Protein AF-A0A7Y4T6G3-F1 (afdb_monomer_lite)

Radius of gyration: 15.27 Å; chains: 1; bounding box: 36×38×43 Å

pLDDT: mean 92.8, std 6.4, range [65.56, 98.56]

Foldseek 3Di:
DDLVVLLVQLCVLLLVLLVLLLVCLPPDDDAPPVVNLVSLLSSLVSNLSNLVSQCVVCVVLLDPQLVVLSVLLNLLSVLCRGHQDQDPNHRSPVVSVVSNLRSLQSNLVSCVVSVHPNQLSVLSVVLSVLCVVCVVVVNNSVSNSSSSSSNSD

Secondary structure (DSSP, 8-state):
--HHHHHHHHHHHHHHHHHHHHHHTTSPP-TT-HHHHHHHHHHHHHHHHHHHHHHHHHHHHHHHHHHHHHHHHHHHHHHHSSS--EETTEEHHHHHHHHHHHHHHHHHHHHHHHTSSHHHHHHHHHHHHHHHHHHHTT-HHHHHHHHHHHHT-

Sequence (153 aa):
MNDRSLFRLAGAAAMLGGAMRVATAFVPWAPGVAWLEAVAFAIDVLLLFGLMGVYLAHRAVLGWAGLAAFVLAVIGIASIVGPDAAVFGIDTYLAGVHAISVGLAVLGLVMLSARVETIAAIFWLASLGVGLAGGFIGQGAAGFLIGGILFAL

Structure (mmCIF, N/CA/C/O backbone):
data_AF-A0A7Y4T6G3-F1
#
_entry.id   AF-A0A7Y4T6G3-F1
#
loop_
_atom_site.group_PDB
_atom_site.id
_atom_site.type_symbol
_atom_site.label_atom_id
_atom_site.label_alt_id
_atom_site.label_comp_id
_atom_site.label_asym_id
_atom_site.label_entity_id
_atom_site.label_seq_id
_atom_site.pdbx_PDB_ins_code
_atom_site.Cartn_x
_atom_site.Cartn_y
_atom_site.Cartn_z
_atom_site.occupancy
_atom_site.B_iso_or_equiv
_atom_site.auth_seq_id
_atom_site.auth_comp_id
_atom_site.auth_asym_id
_atom_site.auth_atom_id
_atom_site.pdbx_PDB_model_num
ATOM 1 N N . MET A 1 1 ? -1.262 -21.562 17.928 1.00 70.81 1 MET A N 1
ATOM 2 C CA . MET A 1 1 ? -0.653 -20.211 17.935 1.00 70.81 1 MET A CA 1
ATOM 3 C C . MET A 1 1 ? -1.700 -19.240 18.464 1.00 70.81 1 MET A C 1
ATOM 5 O O . MET A 1 1 ? -2.849 -19.421 18.093 1.00 70.81 1 MET A O 1
ATOM 9 N N . ASN A 1 2 ? -1.364 -18.302 19.358 1.00 90.12 2 ASN A N 1
ATOM 10 C CA . ASN A 1 2 ? -2.341 -17.315 19.848 1.00 90.12 2 ASN A CA 1
ATOM 11 C C . ASN A 1 2 ? -2.351 -16.056 18.959 1.00 90.12 2 ASN A C 1
ATOM 13 O O . ASN A 1 2 ? -1.396 -15.817 18.214 1.00 90.12 2 ASN A O 1
ATOM 17 N N . ASP A 1 3 ? -3.401 -15.244 19.072 1.00 88.94 3 ASP A N 1
ATOM 18 C CA . ASP A 1 3 ? -3.593 -14.037 18.252 1.00 88.94 3 ASP A CA 1
ATOM 19 C C . ASP A 1 3 ? -2.442 -13.034 18.398 1.00 88.94 3 ASP A C 1
ATOM 21 O O . ASP A 1 3 ? -2.001 -12.423 17.428 1.00 88.94 3 ASP A O 1
ATOM 25 N N . ARG A 1 4 ? -1.867 -12.917 19.600 1.00 90.75 4 ARG A N 1
ATOM 26 C CA . ARG A 1 4 ? -0.720 -12.036 19.852 1.00 90.75 4 ARG A CA 1
ATOM 27 C C . ARG A 1 4 ? 0.511 -12.454 19.044 1.00 90.75 4 ARG A C 1
ATOM 29 O O . ARG A 1 4 ? 1.208 -11.594 18.514 1.00 90.75 4 ARG A O 1
ATOM 36 N N . SER A 1 5 ? 0.799 -13.750 18.954 1.00 91.56 5 SER A N 1
ATOM 37 C CA . SER A 1 5 ? 1.900 -14.275 18.141 1.00 91.56 5 SER A CA 1
ATOM 38 C C . SER A 1 5 ? 1.649 -14.060 16.649 1.00 91.56 5 SER A C 1
ATOM 40 O O . SER A 1 5 ? 2.577 -13.668 15.945 1.00 91.56 5 SER A O 1
ATOM 42 N N . LEU A 1 6 ? 0.406 -14.252 16.190 1.00 92.75 6 LEU A N 1
ATOM 43 C CA . LEU A 1 6 ? 0.006 -13.985 14.806 1.00 92.75 6 LEU A CA 1
ATOM 44 C C . LEU A 1 6 ? 0.243 -12.512 14.438 1.00 92.75 6 LEU A C 1
ATOM 46 O O . LEU A 1 6 ? 0.926 -12.231 13.458 1.00 92.75 6 LEU A O 1
ATOM 50 N N . PHE A 1 7 ? -0.254 -11.569 15.246 1.00 92.94 7 PHE A N 1
ATOM 51 C CA . PHE A 1 7 ? -0.097 -10.138 14.964 1.00 92.94 7 PHE A CA 1
ATOM 52 C C . PHE A 1 7 ? 1.353 -9.668 15.051 1.00 92.94 7 PHE A C 1
ATOM 54 O O . PHE A 1 7 ? 1.767 -8.819 14.267 1.00 92.94 7 PHE A O 1
ATOM 61 N N . ARG A 1 8 ? 2.165 -10.250 15.942 1.00 92.94 8 ARG A N 1
ATOM 62 C CA . ARG A 1 8 ? 3.611 -9.980 15.962 1.00 92.94 8 ARG A CA 1
ATOM 63 C C . ARG A 1 8 ? 4.301 -10.458 14.691 1.00 92.94 8 ARG A C 1
ATOM 65 O O . ARG A 1 8 ? 5.179 -9.757 14.201 1.00 92.94 8 ARG A O 1
ATOM 72 N N . LEU A 1 9 ? 3.916 -11.622 14.169 1.00 95.12 9 LEU A N 1
ATOM 73 C CA . LEU A 1 9 ? 4.468 -12.139 12.920 1.00 95.12 9 LEU A CA 1
ATOM 74 C C . LEU A 1 9 ? 4.042 -11.272 11.730 1.00 95.12 9 LEU A C 1
ATOM 76 O O . LEU A 1 9 ? 4.885 -10.926 10.912 1.00 95.12 9 LEU A O 1
ATOM 80 N N . ALA A 1 10 ? 2.774 -10.862 11.673 1.00 94.94 10 ALA A N 1
ATOM 81 C CA . ALA A 1 10 ? 2.277 -9.969 10.629 1.00 94.94 10 ALA A CA 1
ATOM 82 C C . ALA A 1 10 ? 2.940 -8.582 10.688 1.00 94.94 10 ALA A C 1
ATOM 84 O O . ALA A 1 10 ? 3.355 -8.056 9.662 1.00 94.94 10 ALA A O 1
ATOM 85 N N . GLY A 1 11 ? 3.127 -8.018 11.887 1.00 93.75 11 GLY A N 1
ATOM 86 C CA . GLY A 1 11 ? 3.869 -6.769 12.069 1.00 93.75 11 GLY A CA 1
ATOM 87 C C . GLY A 1 11 ? 5.346 -6.897 11.683 1.00 93.75 11 GLY A C 1
ATOM 88 O O . GLY A 1 11 ? 5.893 -6.013 11.033 1.00 93.75 11 GLY A O 1
ATOM 89 N N . ALA A 1 12 ? 5.993 -8.019 12.018 1.00 96.00 12 ALA A N 1
ATOM 90 C CA . ALA A 1 12 ? 7.355 -8.300 11.563 1.00 96.00 12 ALA A CA 1
ATOM 91 C C . ALA A 1 12 ? 7.429 -8.428 10.034 1.00 96.00 12 ALA A C 1
ATOM 93 O O . ALA A 1 12 ? 8.358 -7.897 9.431 1.00 96.00 12 ALA A O 1
ATOM 94 N N . ALA A 1 13 ? 6.439 -9.072 9.412 1.00 96.56 13 ALA A N 1
ATOM 95 C CA . ALA A 1 13 ? 6.336 -9.160 7.962 1.00 96.56 13 ALA A CA 1
ATOM 96 C C . ALA A 1 13 ? 6.169 -7.772 7.325 1.00 96.56 13 ALA A C 1
ATOM 98 O O . ALA A 1 13 ? 6.914 -7.450 6.407 1.00 96.56 13 ALA A O 1
ATOM 99 N N . ALA A 1 14 ? 5.295 -6.918 7.871 1.00 95.31 14 ALA A N 1
ATOM 100 C CA . ALA A 1 14 ? 5.129 -5.536 7.415 1.00 95.31 14 ALA A CA 1
ATOM 101 C C . ALA A 1 14 ? 6.447 -4.749 7.476 1.00 95.31 14 ALA A C 1
ATOM 103 O O . ALA A 1 14 ? 6.856 -4.156 6.483 1.00 95.31 14 ALA A O 1
ATOM 104 N N . MET A 1 15 ? 7.152 -4.800 8.614 1.00 96.44 15 MET A N 1
ATOM 105 C CA . MET A 1 15 ? 8.423 -4.088 8.787 1.00 96.44 15 MET A CA 1
ATOM 106 C C . MET A 1 15 ? 9.515 -4.599 7.841 1.00 96.44 15 MET A C 1
ATOM 108 O O . MET A 1 15 ? 10.228 -3.798 7.242 1.00 96.44 15 MET A O 1
ATOM 112 N N . LEU A 1 16 ? 9.656 -5.921 7.694 1.00 97.38 16 LEU A N 1
ATOM 113 C CA . LEU A 1 16 ? 10.656 -6.512 6.803 1.00 97.38 16 LEU A CA 1
ATOM 114 C C . LEU A 1 16 ? 10.335 -6.227 5.333 1.00 97.38 16 LEU A C 1
ATOM 116 O O . LEU A 1 16 ? 11.219 -5.798 4.595 1.00 97.38 16 LEU A O 1
ATOM 120 N N . GLY A 1 17 ? 9.077 -6.409 4.923 1.00 96.31 17 GLY A N 1
ATOM 121 C CA . GLY A 1 17 ? 8.618 -6.118 3.565 1.00 96.31 17 GLY A CA 1
ATOM 122 C C . GLY A 1 17 ? 8.792 -4.643 3.216 1.00 96.31 17 GLY A C 1
ATOM 123 O O . GLY A 1 17 ? 9.340 -4.325 2.163 1.00 96.31 17 GLY A O 1
ATOM 124 N N . GLY A 1 18 ? 8.426 -3.745 4.134 1.00 95.94 18 GLY A N 1
ATOM 125 C CA . GLY A 1 18 ? 8.610 -2.306 3.976 1.00 95.94 18 GLY A CA 1
ATOM 126 C C . GLY A 1 18 ? 10.085 -1.912 3.864 1.00 95.94 18 GLY A C 1
ATOM 127 O O . GLY A 1 18 ? 10.482 -1.232 2.918 1.00 95.94 18 GLY A O 1
ATOM 128 N N . ALA A 1 19 ? 10.939 -2.421 4.758 1.00 97.06 19 ALA A N 1
ATOM 129 C CA . ALA A 1 19 ? 12.379 -2.167 4.709 1.00 97.06 19 ALA A CA 1
ATOM 130 C C . ALA A 1 19 ? 13.013 -2.664 3.398 1.00 97.06 19 ALA A C 1
ATOM 132 O O . ALA A 1 19 ? 13.796 -1.944 2.774 1.00 97.06 19 ALA A O 1
ATOM 133 N N . MET A 1 20 ? 12.643 -3.865 2.944 1.00 96.06 20 MET A N 1
ATOM 134 C CA . MET A 1 20 ? 13.095 -4.404 1.659 1.00 96.06 20 MET A CA 1
ATOM 135 C C . MET A 1 20 ? 12.580 -3.569 0.481 1.00 96.06 20 MET A C 1
ATOM 137 O O . MET A 1 20 ? 13.338 -3.304 -0.453 1.00 96.06 20 MET A O 1
ATOM 141 N N . ARG A 1 21 ? 11.328 -3.098 0.524 1.00 94.44 21 ARG A N 1
ATOM 142 C CA . ARG A 1 21 ? 10.754 -2.234 -0.517 1.00 94.44 21 ARG A CA 1
ATOM 143 C C . ARG A 1 21 ? 11.487 -0.899 -0.629 1.00 94.44 21 ARG A C 1
ATOM 145 O O . ARG A 1 21 ? 11.764 -0.454 -1.742 1.00 94.44 21 ARG A O 1
ATOM 152 N N . VAL A 1 22 ? 11.840 -0.290 0.503 1.00 95.75 22 VAL A N 1
ATOM 153 C CA . VAL A 1 22 ? 12.645 0.940 0.535 1.00 95.75 22 VAL A CA 1
ATOM 154 C C . VAL A 1 22 ? 14.059 0.674 0.019 1.00 95.75 22 VAL A C 1
ATOM 156 O O . VAL A 1 22 ? 14.553 1.431 -0.810 1.00 95.75 22 VAL A O 1
ATOM 159 N N . ALA A 1 23 ? 14.705 -0.413 0.450 1.00 94.69 23 ALA A N 1
ATOM 160 C CA . ALA A 1 23 ? 16.059 -0.749 0.006 1.00 94.69 23 ALA A CA 1
ATOM 161 C C . ALA A 1 23 ? 16.129 -1.013 -1.509 1.00 94.69 23 ALA A C 1
ATOM 163 O O . ALA A 1 23 ? 17.033 -0.529 -2.190 1.00 94.69 23 ALA A O 1
ATOM 164 N N . THR A 1 24 ? 15.149 -1.737 -2.052 1.00 92.19 24 THR A N 1
ATOM 165 C CA . THR A 1 24 ? 15.078 -2.065 -3.485 1.00 92.19 24 THR A CA 1
ATOM 166 C C . THR A 1 24 ? 14.715 -0.878 -4.368 1.00 92.19 24 THR A C 1
ATOM 168 O O . THR A 1 24 ? 15.014 -0.917 -5.556 1.00 92.19 24 THR A O 1
ATOM 171 N N . ALA A 1 25 ? 14.168 0.212 -3.818 1.00 89.56 25 ALA A N 1
ATOM 172 C CA . ALA A 1 25 ? 13.930 1.442 -4.578 1.00 89.56 25 ALA A CA 1
ATOM 173 C C . ALA A 1 25 ? 15.222 2.054 -5.159 1.00 89.56 25 ALA A C 1
ATOM 175 O O . ALA A 1 25 ? 15.162 2.803 -6.131 1.00 89.56 25 ALA A O 1
ATOM 176 N N . PHE A 1 26 ? 16.388 1.717 -4.596 1.00 89.88 26 PHE A N 1
ATOM 177 C CA . PHE A 1 26 ? 17.699 2.186 -5.057 1.00 89.88 26 PHE A CA 1
ATOM 178 C C . PHE A 1 26 ? 18.433 1.179 -5.953 1.00 89.88 26 PHE A C 1
ATOM 180 O O . PHE A 1 26 ? 19.558 1.436 -6.379 1.00 89.88 26 PHE A O 1
ATOM 187 N N . VAL A 1 27 ? 17.816 0.030 -6.235 1.00 91.06 27 VAL A N 1
ATOM 188 C CA . VAL A 1 27 ? 18.376 -1.013 -7.094 1.00 91.06 27 VAL A CA 1
ATOM 189 C C . VAL A 1 27 ? 17.744 -0.890 -8.484 1.00 91.06 27 VAL A C 1
ATOM 191 O O . VAL A 1 27 ? 16.520 -0.965 -8.594 1.00 91.06 27 VAL A O 1
ATOM 194 N N . PRO A 1 28 ? 18.533 -0.714 -9.561 1.00 89.12 28 PRO A N 1
ATOM 195 C CA . PRO A 1 28 ? 17.992 -0.682 -10.916 1.00 89.12 28 PRO A CA 1
ATOM 196 C C . PRO A 1 28 ? 17.263 -1.986 -11.262 1.00 89.12 28 PRO A C 1
ATOM 198 O O . PRO A 1 28 ? 17.835 -3.071 -11.149 1.00 89.12 28 PRO A O 1
ATOM 201 N N . TRP A 1 29 ? 16.007 -1.875 -11.696 1.00 85.75 29 TRP A N 1
ATOM 202 C CA . TRP A 1 29 ? 15.219 -3.027 -12.132 1.00 85.75 29 TRP A CA 1
ATOM 203 C C . TRP A 1 29 ? 15.702 -3.546 -13.490 1.00 85.75 29 TRP A C 1
ATOM 205 O O . TRP A 1 29 ? 15.945 -2.765 -14.412 1.00 85.75 29 TRP A O 1
ATOM 215 N N . ALA A 1 30 ? 15.800 -4.868 -13.617 1.00 87.44 30 ALA A N 1
ATOM 216 C CA . ALA 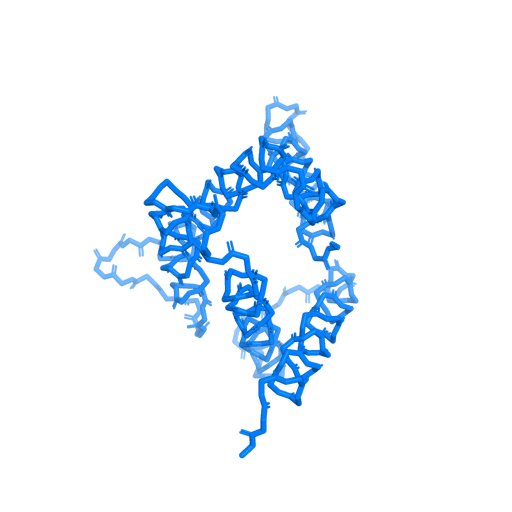A 1 30 ? 16.128 -5.560 -14.855 1.00 87.44 30 ALA A CA 1
ATOM 217 C C . ALA A 1 30 ? 15.214 -6.795 -14.997 1.00 87.44 30 ALA A C 1
ATOM 219 O O . ALA A 1 30 ? 15.355 -7.733 -14.207 1.00 87.44 30 ALA A O 1
ATOM 220 N N . PRO A 1 31 ? 14.285 -6.812 -15.974 1.00 81.88 31 PRO A N 1
ATOM 221 C CA . PRO A 1 31 ? 13.380 -7.942 -16.192 1.00 81.88 31 PRO A CA 1
ATOM 222 C C . PRO A 1 31 ? 14.133 -9.248 -16.488 1.00 81.88 31 PRO A C 1
ATOM 224 O O . PRO A 1 31 ? 15.165 -9.228 -17.163 1.00 81.88 31 PRO A O 1
ATOM 227 N N . GLY A 1 32 ? 13.618 -10.388 -16.014 1.00 82.62 32 GLY A N 1
ATOM 228 C CA . GLY A 1 32 ? 14.208 -11.713 -16.251 1.00 82.62 32 GLY A CA 1
ATOM 229 C C . GLY A 1 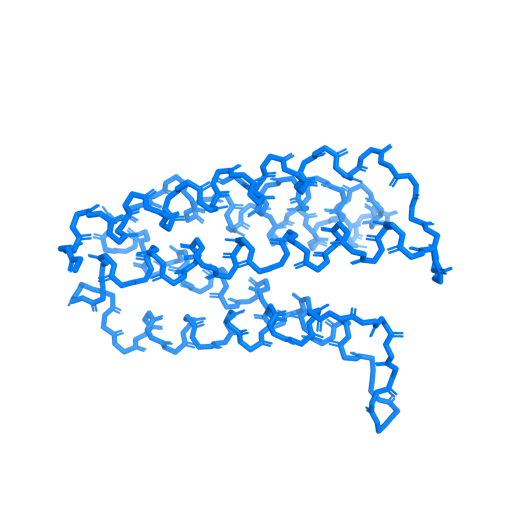32 ? 15.404 -12.052 -15.355 1.00 82.62 32 GLY A C 1
ATOM 230 O O . GLY A 1 32 ? 16.011 -13.116 -15.498 1.00 82.62 32 GLY A O 1
ATOM 231 N N . VAL A 1 33 ? 15.778 -11.164 -14.429 1.00 89.75 33 VAL A N 1
ATOM 232 C CA . VAL A 1 33 ? 16.847 -11.416 -13.460 1.00 89.75 33 VAL A CA 1
ATOM 233 C C . VAL A 1 33 ? 16.269 -12.132 -12.240 1.00 89.75 33 VAL A C 1
ATOM 235 O O . VAL A 1 33 ? 15.632 -11.523 -11.383 1.00 89.75 33 VAL A O 1
ATOM 238 N N . ALA A 1 34 ? 16.560 -13.429 -12.121 1.00 89.81 34 ALA A N 1
ATOM 239 C CA . ALA A 1 34 ? 15.938 -14.320 -11.135 1.00 89.81 34 ALA A CA 1
ATOM 240 C C . ALA A 1 34 ? 15.999 -13.829 -9.675 1.00 89.81 34 ALA A C 1
ATOM 242 O O . ALA A 1 34 ? 15.041 -13.999 -8.926 1.00 89.81 34 ALA A O 1
ATOM 243 N N . TRP A 1 35 ? 17.108 -13.217 -9.243 1.00 91.94 35 TRP A N 1
ATOM 244 C CA . TRP A 1 35 ? 17.218 -12.734 -7.862 1.00 91.94 35 TRP A CA 1
ATOM 245 C C . TRP A 1 35 ? 16.380 -11.472 -7.610 1.00 91.94 35 TRP A C 1
ATOM 247 O O . TRP A 1 35 ? 15.871 -11.310 -6.505 1.00 91.94 35 TRP A O 1
ATOM 257 N N . LEU A 1 36 ? 16.207 -10.605 -8.618 1.00 91.31 36 LEU A N 1
ATOM 258 C CA . LEU A 1 36 ? 15.351 -9.420 -8.518 1.00 91.31 36 LEU A CA 1
ATOM 259 C C . LEU A 1 36 ? 13.882 -9.831 -8.424 1.00 91.31 36 LEU A C 1
ATOM 261 O O . LEU A 1 36 ? 13.169 -9.341 -7.553 1.00 91.31 36 LEU A O 1
ATOM 265 N N . GLU A 1 37 ? 13.462 -10.789 -9.251 1.00 89.88 37 GLU A N 1
ATOM 266 C CA . GLU A 1 37 ? 12.109 -11.353 -9.205 1.00 89.88 37 GLU A CA 1
ATOM 267 C C . GLU A 1 37 ? 11.834 -12.062 -7.872 1.00 89.88 37 GLU A C 1
ATOM 269 O O . GLU A 1 37 ? 10.785 -11.858 -7.265 1.00 89.88 37 GLU A O 1
ATOM 274 N N . ALA A 1 38 ? 12.798 -12.835 -7.356 1.00 91.12 38 ALA A N 1
ATOM 275 C CA . ALA A 1 38 ? 12.668 -13.488 -6.054 1.00 91.12 38 ALA A CA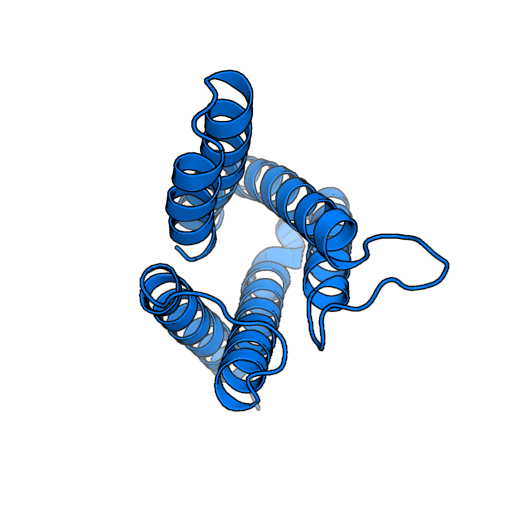 1
ATOM 276 C C . ALA A 1 38 ? 12.546 -12.479 -4.898 1.00 91.12 38 ALA A C 1
ATOM 278 O O . ALA A 1 38 ? 11.773 -12.697 -3.963 1.00 91.12 38 ALA A O 1
ATOM 279 N N . VAL A 1 39 ? 13.295 -11.371 -4.954 1.00 93.31 39 VAL A N 1
ATOM 280 C CA . VAL A 1 39 ? 13.209 -10.296 -3.957 1.00 93.31 39 VAL A CA 1
ATOM 281 C C . VAL A 1 39 ? 11.875 -9.555 -4.057 1.00 93.31 39 VAL A C 1
ATOM 283 O O . VAL A 1 39 ? 11.263 -9.312 -3.020 1.00 93.31 39 VAL A O 1
ATOM 286 N N . ALA A 1 40 ? 11.404 -9.236 -5.267 1.00 91.56 40 ALA A N 1
ATOM 287 C CA . ALA A 1 40 ? 10.100 -8.606 -5.483 1.00 91.56 40 ALA A CA 1
ATOM 288 C C . ALA A 1 40 ? 8.962 -9.487 -4.942 1.00 91.56 40 ALA A C 1
ATOM 290 O O . ALA A 1 40 ? 8.173 -9.041 -4.113 1.00 91.56 40 ALA A O 1
ATOM 291 N N . PHE A 1 41 ? 8.977 -10.780 -5.279 1.00 92.50 41 PHE A N 1
ATOM 292 C CA . PHE A 1 41 ? 8.036 -11.759 -4.740 1.00 92.50 41 PHE A CA 1
ATOM 293 C C . PHE A 1 41 ? 8.056 -11.807 -3.204 1.00 92.50 41 PHE A C 1
ATOM 295 O O . PHE A 1 41 ? 7.006 -11.804 -2.560 1.00 92.50 41 PHE A O 1
ATOM 302 N N . ALA A 1 42 ? 9.247 -11.836 -2.595 1.00 94.75 42 ALA A N 1
ATOM 303 C CA . ALA A 1 42 ? 9.375 -11.845 -1.140 1.00 94.75 42 ALA A CA 1
ATOM 304 C C . ALA A 1 42 ? 8.799 -10.569 -0.504 1.00 94.75 42 ALA A C 1
ATOM 306 O O . ALA A 1 42 ? 8.109 -10.662 0.512 1.00 94.75 42 ALA A O 1
ATOM 307 N N . ILE A 1 43 ? 9.045 -9.399 -1.105 1.00 95.06 43 ILE A N 1
ATOM 308 C CA . ILE A 1 43 ? 8.468 -8.121 -0.667 1.00 95.06 43 ILE A CA 1
ATOM 309 C C . ILE A 1 43 ? 6.944 -8.198 -0.688 1.00 95.06 43 ILE A C 1
ATOM 311 O O . ILE A 1 43 ? 6.315 -7.921 0.333 1.00 95.06 43 ILE A O 1
ATOM 315 N N . ASP A 1 44 ? 6.354 -8.621 -1.803 1.00 93.69 44 ASP A N 1
ATOM 316 C CA . ASP A 1 44 ? 4.902 -8.628 -1.957 1.00 93.69 44 ASP A CA 1
ATOM 317 C C . ASP A 1 44 ? 4.225 -9.587 -0.975 1.00 93.69 44 ASP A C 1
ATOM 319 O O . ASP A 1 44 ? 3.218 -9.238 -0.359 1.00 93.69 44 ASP A O 1
ATOM 323 N N . VAL A 1 45 ? 4.810 -10.768 -0.746 1.00 95.12 45 VAL A N 1
ATOM 324 C CA . VAL A 1 45 ? 4.315 -11.726 0.254 1.00 95.12 45 VAL A CA 1
ATOM 325 C C . VAL A 1 45 ? 4.375 -11.132 1.664 1.00 95.12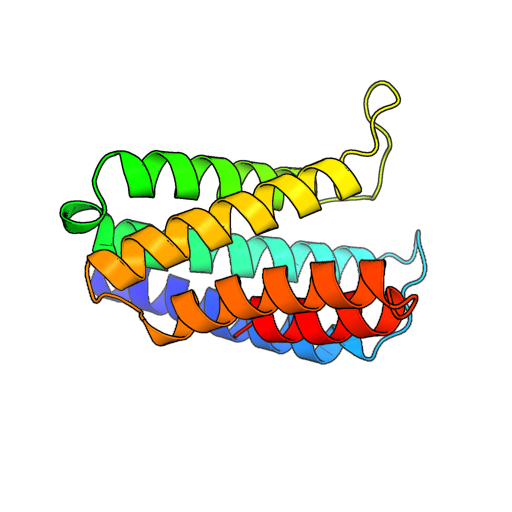 45 VAL A C 1
ATOM 327 O O . VAL A 1 45 ? 3.406 -11.231 2.422 1.00 95.12 45 VAL A O 1
ATOM 330 N N . LEU A 1 46 ? 5.490 -10.495 2.031 1.00 96.69 46 LEU A N 1
ATOM 331 C CA . LEU A 1 46 ? 5.659 -9.872 3.346 1.00 96.69 46 LEU A CA 1
ATOM 332 C C . LEU A 1 46 ? 4.675 -8.714 3.562 1.00 96.69 46 LEU A C 1
ATOM 334 O O . LEU A 1 46 ? 4.034 -8.639 4.615 1.00 96.69 46 LEU A O 1
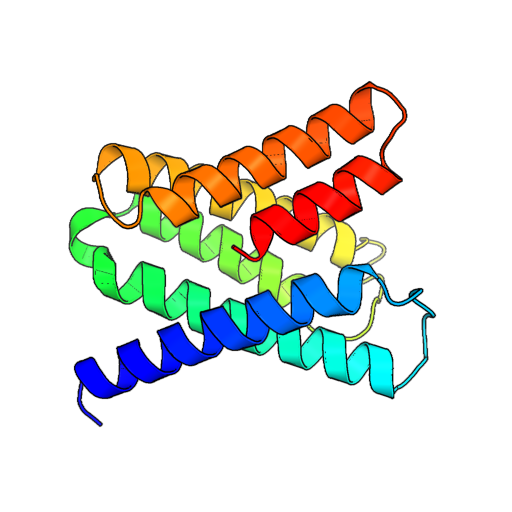ATOM 338 N N . LEU A 1 47 ? 4.511 -7.852 2.558 1.00 95.56 47 LEU A N 1
ATOM 339 C CA . LEU A 1 47 ? 3.563 -6.739 2.587 1.00 95.56 47 LEU A CA 1
ATOM 340 C C . LEU A 1 47 ? 2.114 -7.227 2.622 1.00 95.56 47 LEU A C 1
ATOM 342 O O . LEU A 1 47 ? 1.307 -6.672 3.367 1.00 95.56 47 LEU A O 1
ATOM 346 N N . LEU A 1 48 ? 1.791 -8.302 1.900 1.00 95.69 48 LEU A N 1
ATOM 347 C CA . LEU A 1 48 ? 0.475 -8.927 1.946 1.00 95.69 48 LEU A CA 1
ATOM 348 C C . LEU A 1 48 ? 0.147 -9.413 3.363 1.00 95.69 48 LEU A C 1
ATOM 350 O O . LEU A 1 48 ? -0.921 -9.099 3.888 1.00 95.69 48 LEU A O 1
ATOM 354 N N . PHE A 1 49 ? 1.068 -10.128 4.017 1.00 95.75 49 PHE A N 1
ATOM 355 C CA . PHE A 1 49 ? 0.880 -10.548 5.409 1.00 95.75 49 PHE A CA 1
ATOM 356 C C . PHE A 1 49 ? 0.772 -9.359 6.368 1.00 95.75 49 PHE A C 1
ATOM 358 O O . PHE A 1 49 ? -0.053 -9.391 7.284 1.00 95.75 49 PHE A O 1
ATOM 365 N N . GLY A 1 50 ? 1.554 -8.301 6.142 1.00 96.06 50 GLY A N 1
ATOM 366 C CA . GLY A 1 50 ? 1.447 -7.046 6.881 1.00 96.06 50 GLY A CA 1
ATOM 367 C C . GLY A 1 50 ? 0.054 -6.424 6.777 1.00 96.06 50 GLY A C 1
ATOM 368 O O . GLY A 1 50 ? -0.584 -6.155 7.797 1.00 96.06 50 GLY A O 1
ATOM 369 N N . LEU A 1 51 ? -0.460 -6.292 5.553 1.00 96.75 51 LEU A N 1
ATOM 370 C CA . LEU A 1 51 ? -1.795 -5.770 5.263 1.00 96.75 51 LEU A CA 1
ATOM 371 C C . LEU A 1 51 ? -2.898 -6.620 5.911 1.00 96.75 51 LEU A C 1
ATOM 373 O O . LEU A 1 51 ? -3.820 -6.075 6.523 1.00 96.75 51 LEU A O 1
ATOM 377 N N . MET A 1 52 ? -2.791 -7.952 5.830 1.00 96.44 52 MET A N 1
ATOM 378 C CA . MET A 1 52 ? -3.707 -8.858 6.530 1.00 96.44 52 MET A CA 1
ATOM 379 C C . MET A 1 52 ? -3.667 -8.630 8.044 1.00 96.44 52 MET A C 1
ATOM 381 O O . MET A 1 52 ? -4.719 -8.597 8.679 1.00 96.44 52 MET A O 1
ATOM 385 N N . GLY A 1 53 ? -2.479 -8.439 8.623 1.00 96.31 53 GLY A N 1
ATOM 386 C CA . GLY A 1 53 ? -2.308 -8.131 10.042 1.00 96.31 53 GLY A CA 1
ATOM 387 C C . GLY A 1 53 ? -3.028 -6.854 10.462 1.00 96.31 53 GLY A C 1
ATOM 388 O O . GLY A 1 53 ? -3.809 -6.889 11.414 1.00 96.31 53 GLY A O 1
ATOM 389 N N . VAL A 1 54 ? -2.812 -5.760 9.722 1.00 95.81 54 VAL A N 1
ATOM 390 C CA . VAL A 1 54 ? -3.458 -4.459 9.966 1.00 95.81 54 VAL A CA 1
ATOM 391 C C . VAL A 1 54 ? -4.979 -4.591 9.911 1.00 95.81 54 VAL A C 1
ATOM 393 O O . VAL A 1 54 ? -5.673 -4.185 10.845 1.00 95.81 54 VAL A O 1
ATOM 396 N N . TYR A 1 55 ? -5.513 -5.209 8.853 1.00 96.94 55 TYR A N 1
ATOM 397 C CA . TYR A 1 55 ? -6.958 -5.370 8.712 1.00 96.94 55 TYR A CA 1
ATOM 398 C C . TYR A 1 55 ? -7.547 -6.261 9.813 1.00 96.94 55 TYR A C 1
ATOM 400 O O . TYR A 1 55 ? -8.526 -5.887 10.457 1.00 96.94 55 TYR A O 1
ATOM 408 N N . LEU A 1 56 ? -6.952 -7.430 10.073 1.00 96.31 56 LEU A N 1
ATOM 409 C CA . LEU A 1 56 ? -7.478 -8.381 11.056 1.00 96.31 56 LEU A CA 1
ATOM 410 C C . LEU A 1 56 ? -7.450 -7.832 12.486 1.00 96.31 56 LEU A C 1
ATOM 412 O O . LEU A 1 56 ? -8.361 -8.152 13.252 1.00 96.31 56 LEU A O 1
ATOM 416 N N . ALA A 1 57 ? -6.457 -7.005 12.831 1.00 95.75 57 ALA A N 1
ATOM 417 C CA . ALA A 1 57 ? -6.363 -6.353 14.136 1.00 95.75 57 ALA A CA 1
ATOM 418 C C . ALA A 1 57 ? -7.521 -5.370 14.387 1.00 95.75 57 ALA A C 1
ATOM 420 O O . ALA A 1 57 ? -8.001 -5.263 15.515 1.00 95.75 57 ALA A O 1
ATOM 421 N N . HIS A 1 58 ? -8.015 -4.712 13.333 1.00 96.69 58 HIS A N 1
ATOM 422 C CA . HIS A 1 58 ? -9.001 -3.626 13.437 1.00 96.69 58 HIS A CA 1
ATOM 423 C C . HIS A 1 58 ? -10.353 -3.936 12.775 1.00 96.69 58 HIS A C 1
ATOM 425 O O . HIS A 1 58 ? -11.245 -3.087 12.753 1.00 96.69 58 HIS A O 1
ATOM 431 N N . ARG A 1 59 ? -10.557 -5.168 12.284 1.00 95.88 59 ARG A N 1
ATOM 432 C CA . ARG A 1 59 ? -11.731 -5.589 11.488 1.00 95.88 59 ARG A CA 1
ATOM 433 C C . ARG A 1 59 ? -13.087 -5.220 12.096 1.00 95.88 59 ARG A C 1
ATOM 435 O O . ARG A 1 59 ? -14.025 -4.922 11.366 1.00 95.88 59 ARG A O 1
ATOM 442 N N . ALA A 1 60 ? -13.194 -5.236 13.427 1.00 95.88 60 ALA A N 1
ATOM 443 C CA . ALA A 1 60 ? -14.437 -4.940 14.136 1.00 95.88 60 ALA A CA 1
ATOM 444 C C . ALA A 1 60 ? -14.853 -3.464 14.014 1.00 95.88 60 ALA A C 1
ATOM 446 O O . ALA A 1 60 ? -16.043 -3.169 13.999 1.00 95.88 60 ALA A O 1
ATOM 447 N N . VAL A 1 61 ? -13.880 -2.553 13.909 1.00 97.19 61 VAL A N 1
ATOM 448 C CA . VAL A 1 61 ? -14.113 -1.102 13.834 1.00 97.19 61 VAL A CA 1
ATOM 449 C C . VAL A 1 61 ? -14.189 -0.628 12.381 1.00 97.19 61 VAL A C 1
ATOM 451 O O . VAL A 1 61 ? -14.917 0.309 12.073 1.00 97.19 61 VAL A O 1
ATOM 454 N N . LEU A 1 62 ? -13.473 -1.295 11.471 1.00 97.06 62 LEU A N 1
ATOM 455 C CA . LEU A 1 62 ? -13.404 -0.914 10.057 1.00 97.06 62 LEU A CA 1
ATOM 456 C C . LEU A 1 62 ? -14.673 -1.263 9.252 1.00 97.06 62 LEU A C 1
ATOM 458 O O . LEU A 1 62 ? -14.955 -0.630 8.230 1.00 97.06 62 LEU A O 1
ATOM 462 N N . GLY A 1 63 ? -15.444 -2.261 9.700 1.00 95.81 63 GLY A N 1
ATOM 463 C CA . GLY A 1 63 ? -16.718 -2.650 9.093 1.00 95.81 63 GLY A CA 1
ATOM 464 C C . GLY A 1 63 ? -16.623 -3.040 7.609 1.00 95.81 63 GLY A C 1
ATOM 465 O O . GLY A 1 63 ? -15.570 -3.422 7.099 1.00 95.81 63 GLY A O 1
ATOM 466 N N . TRP A 1 64 ? -17.748 -2.938 6.895 1.00 97.31 64 TRP A N 1
ATOM 467 C CA . TRP A 1 64 ? -17.844 -3.331 5.482 1.00 97.31 64 TRP A CA 1
ATOM 468 C C . TRP A 1 64 ? -17.019 -2.456 4.538 1.00 97.31 64 TRP A C 1
ATOM 470 O O . TRP A 1 64 ? -16.461 -2.969 3.570 1.00 97.31 64 TRP A O 1
ATOM 480 N N . ALA A 1 65 ? -16.917 -1.155 4.822 1.00 96.94 65 ALA A N 1
ATOM 481 C CA . ALA A 1 65 ? -16.126 -0.238 4.007 1.00 96.94 65 ALA A CA 1
ATOM 482 C C . ALA A 1 65 ? -14.636 -0.609 4.052 1.00 96.94 65 ALA A C 1
ATOM 484 O O . ALA A 1 65 ? -13.996 -0.723 3.007 1.00 96.94 65 ALA A O 1
ATOM 485 N N . GLY A 1 66 ? -14.106 -0.882 5.249 1.00 97.69 66 GLY A N 1
ATOM 486 C CA . GLY A 1 66 ? -12.735 -1.356 5.392 1.00 97.69 66 GLY A CA 1
ATOM 487 C C . GLY A 1 66 ? -12.510 -2.735 4.781 1.00 97.69 66 GLY A C 1
ATOM 488 O O . GLY A 1 66 ? -11.470 -2.945 4.169 1.00 97.69 66 GLY A O 1
ATOM 489 N N . LEU A 1 67 ? -13.484 -3.652 4.866 1.00 98.25 67 LEU A N 1
ATOM 490 C CA . LEU A 1 67 ? -13.389 -4.957 4.201 1.00 98.25 67 LEU A CA 1
ATOM 491 C C . LEU A 1 67 ? -13.295 -4.817 2.677 1.00 98.25 67 LEU A C 1
ATOM 493 O O . LEU A 1 67 ? -12.429 -5.434 2.067 1.00 98.25 67 LEU A O 1
ATOM 497 N N . ALA A 1 68 ? -14.161 -4.008 2.060 1.00 98.25 68 ALA A N 1
ATOM 498 C CA . ALA A 1 68 ? -14.143 -3.800 0.613 1.00 98.25 68 ALA A CA 1
ATOM 499 C C . ALA A 1 68 ? -12.809 -3.191 0.148 1.00 98.25 68 ALA A C 1
ATOM 501 O O . ALA A 1 68 ? -12.220 -3.657 -0.828 1.00 98.25 68 ALA A O 1
ATOM 502 N N . ALA A 1 69 ? -12.301 -2.201 0.888 1.00 98.19 69 ALA A N 1
ATOM 503 C CA . ALA A 1 69 ? -11.012 -1.575 0.615 1.00 98.19 69 ALA A CA 1
ATOM 504 C C . ALA A 1 69 ? -9.835 -2.551 0.789 1.00 98.19 69 ALA A C 1
ATOM 506 O O . ALA A 1 69 ? -8.948 -2.616 -0.060 1.00 98.19 69 ALA A O 1
ATOM 507 N N . PHE A 1 70 ? -9.864 -3.363 1.850 1.00 98.38 70 PHE A N 1
ATOM 508 C CA . PHE A 1 70 ? -8.888 -4.421 2.096 1.00 98.38 70 PHE A CA 1
ATOM 509 C C . PHE A 1 70 ? -8.885 -5.469 0.979 1.00 98.38 70 PHE A C 1
ATOM 511 O O . PHE A 1 70 ? -7.820 -5.807 0.473 1.00 98.38 70 PHE A O 1
ATOM 518 N N . VAL A 1 71 ? -10.056 -5.954 0.552 1.00 98.25 71 VAL A N 1
ATOM 519 C CA . VAL A 1 71 ? -10.166 -6.925 -0.548 1.00 98.25 71 VAL A CA 1
ATOM 520 C C . VAL A 1 71 ? -9.593 -6.345 -1.837 1.00 98.25 71 VAL A C 1
ATOM 522 O O . VAL A 1 71 ? -8.827 -7.025 -2.513 1.00 98.25 71 VAL A O 1
ATOM 525 N N . LEU A 1 72 ? -9.897 -5.084 -2.151 1.00 98.06 72 LEU A N 1
ATOM 526 C CA . LEU A 1 72 ? -9.330 -4.409 -3.317 1.00 98.06 72 LEU A CA 1
ATOM 527 C C . LEU A 1 72 ? -7.797 -4.305 -3.229 1.00 98.06 72 LEU A C 1
ATOM 529 O O . LEU A 1 72 ? -7.106 -4.602 -4.202 1.00 98.06 72 LEU A O 1
ATOM 533 N N . ALA A 1 73 ? -7.264 -3.952 -2.057 1.00 97.69 73 ALA A N 1
ATOM 534 C CA . ALA A 1 73 ? -5.823 -3.881 -1.834 1.00 97.69 73 ALA A CA 1
ATOM 535 C C . ALA A 1 73 ? -5.139 -5.256 -1.958 1.00 97.69 73 ALA A C 1
ATOM 537 O O . ALA A 1 73 ? -4.085 -5.365 -2.583 1.00 97.69 73 ALA A O 1
ATOM 538 N N . VAL A 1 74 ? -5.763 -6.314 -1.430 1.00 97.12 74 VAL A N 1
ATOM 539 C CA . VAL A 1 74 ? -5.288 -7.701 -1.557 1.00 97.12 74 VAL A CA 1
ATOM 540 C C . VAL A 1 74 ? -5.301 -8.164 -3.010 1.00 97.12 74 VAL A C 1
ATOM 542 O O . VAL A 1 74 ? -4.327 -8.771 -3.444 1.00 97.12 74 VAL A O 1
ATOM 545 N N . ILE A 1 75 ? -6.358 -7.862 -3.772 1.00 95.25 75 ILE A N 1
ATOM 546 C CA . ILE A 1 75 ? -6.416 -8.157 -5.212 1.00 95.25 75 ILE A CA 1
ATOM 547 C C . ILE A 1 75 ? -5.266 -7.452 -5.935 1.00 95.25 75 ILE A C 1
ATOM 549 O O . ILE A 1 75 ? -4.598 -8.073 -6.759 1.00 95.25 75 ILE A O 1
ATOM 553 N N . GLY A 1 76 ? -5.007 -6.186 -5.599 1.00 94.44 76 GLY A N 1
ATOM 554 C CA . GLY A 1 76 ? -3.902 -5.421 -6.168 1.00 94.44 76 GLY A CA 1
ATOM 555 C C . GLY A 1 76 ? -2.536 -6.054 -5.904 1.00 94.44 76 GLY A C 1
ATOM 556 O O . GLY A 1 76 ? -1.821 -6.333 -6.862 1.00 94.44 76 GLY A O 1
ATOM 557 N N . ILE A 1 77 ? -2.209 -6.362 -4.638 1.00 92.94 77 ILE A N 1
ATOM 558 C CA . ILE A 1 77 ? -0.950 -7.054 -4.291 1.00 92.94 77 ILE A CA 1
ATOM 559 C C . ILE A 1 77 ? -0.872 -8.412 -4.993 1.00 92.94 77 ILE A C 1
ATOM 561 O O . ILE A 1 77 ? 0.123 -8.727 -5.631 1.00 92.94 77 ILE A O 1
ATOM 565 N N . ALA A 1 78 ? -1.926 -9.223 -4.933 1.00 89.56 78 ALA A N 1
ATOM 566 C CA . ALA A 1 78 ? -1.913 -10.550 -5.543 1.00 89.56 78 ALA A CA 1
ATOM 567 C C . ALA A 1 78 ? -1.748 -10.518 -7.074 1.00 89.56 78 ALA A C 1
ATOM 569 O O . ALA A 1 78 ? -1.285 -11.498 -7.645 1.00 89.56 78 ALA A O 1
ATOM 570 N N . SER A 1 79 ? -2.112 -9.409 -7.728 1.00 88.50 79 SER A N 1
ATOM 571 C CA . SER A 1 79 ? -1.957 -9.229 -9.179 1.00 88.50 79 SER A CA 1
ATOM 572 C C . SER A 1 79 ? -0.539 -8.825 -9.594 1.00 88.50 79 SER A C 1
ATOM 574 O O . SER A 1 79 ? -0.186 -9.010 -10.756 1.00 88.50 79 SER A O 1
ATOM 576 N N . ILE A 1 80 ? 0.253 -8.272 -8.667 1.00 86.62 80 ILE A N 1
ATOM 577 C CA . ILE A 1 80 ? 1.667 -7.924 -8.895 1.00 86.62 80 ILE A CA 1
ATOM 578 C C . ILE A 1 80 ? 2.627 -9.018 -8.403 1.00 86.62 80 ILE A C 1
ATOM 580 O O . ILE A 1 80 ? 3.771 -9.057 -8.836 1.00 86.62 80 ILE A O 1
ATOM 584 N N . VAL A 1 81 ? 2.158 -9.936 -7.547 1.00 80.25 81 VAL A N 1
ATOM 585 C CA . VAL A 1 81 ? 2.944 -11.088 -7.081 1.00 80.25 81 VAL A CA 1
ATOM 586 C C . VAL A 1 81 ? 3.240 -12.026 -8.255 1.00 80.25 81 VAL A C 1
ATOM 588 O O . VAL A 1 81 ? 2.362 -12.755 -8.718 1.00 80.25 81 VAL A O 1
ATOM 591 N N . GLY A 1 82 ? 4.504 -12.082 -8.669 1.00 68.50 82 GLY A N 1
ATOM 592 C CA . GLY A 1 82 ? 4.992 -13.024 -9.678 1.00 68.50 82 GLY A CA 1
ATOM 593 C C . GLY A 1 82 ? 5.679 -12.333 -10.857 1.00 68.50 82 GLY A C 1
ATOM 594 O O . GLY A 1 82 ? 5.968 -11.144 -10.787 1.00 68.50 82 GLY A O 1
ATOM 595 N N . PRO A 1 83 ? 5.997 -13.079 -11.928 1.00 65.56 83 PRO A N 1
ATOM 596 C CA . PRO A 1 83 ? 6.652 -12.512 -13.100 1.00 65.56 83 PRO A CA 1
ATOM 597 C C . PRO A 1 83 ? 5.736 -11.508 -13.803 1.00 65.56 83 PRO A C 1
ATOM 599 O O . PRO A 1 83 ? 4.556 -11.798 -14.017 1.00 65.56 83 PRO A O 1
ATOM 602 N N . ASP A 1 84 ? 6.301 -10.380 -14.232 1.00 69.88 84 ASP A N 1
ATOM 603 C CA . ASP A 1 84 ? 5.605 -9.406 -15.073 1.00 69.88 84 ASP A CA 1
ATOM 604 C C . ASP A 1 84 ? 5.155 -10.086 -16.376 1.00 69.88 84 ASP A C 1
ATOM 606 O O . ASP A 1 84 ? 5.963 -10.411 -17.250 1.00 69.88 84 ASP A O 1
ATOM 610 N N . ALA A 1 85 ? 3.852 -10.328 -16.513 1.00 67.06 85 ALA A N 1
ATOM 611 C CA . ALA A 1 85 ? 3.279 -10.972 -17.685 1.00 67.06 85 ALA A CA 1
ATOM 612 C C . ALA A 1 85 ? 1.958 -10.309 -18.069 1.00 67.06 85 ALA A C 1
ATOM 614 O O . ALA A 1 85 ? 1.081 -10.112 -17.236 1.00 67.06 85 ALA A O 1
ATOM 615 N N . ALA A 1 86 ? 1.779 -10.018 -19.358 1.00 74.38 86 ALA A N 1
ATOM 616 C CA . ALA A 1 86 ? 0.473 -9.617 -19.858 1.00 74.38 86 ALA A CA 1
ATOM 617 C C . ALA A 1 86 ? -0.454 -10.841 -19.882 1.00 74.38 86 ALA A C 1
ATOM 619 O O . ALA A 1 86 ? -0.212 -11.801 -20.618 1.00 74.38 86 ALA A O 1
ATOM 620 N N . VAL A 1 87 ? -1.536 -10.804 -19.108 1.00 75.38 87 VAL A N 1
ATOM 621 C CA . VAL A 1 87 ? -2.543 -11.871 -19.089 1.00 75.38 87 VAL A CA 1
ATOM 622 C C . VAL A 1 87 ? -3.742 -11.395 -19.901 1.00 75.38 87 VAL A C 1
ATOM 624 O O . VAL A 1 87 ? -4.297 -10.332 -19.642 1.00 75.38 87 VAL A O 1
ATOM 627 N N . PHE A 1 88 ? -4.123 -12.149 -20.935 1.00 81.88 88 PHE A N 1
ATOM 628 C CA . PHE A 1 88 ? -5.199 -11.771 -21.868 1.00 81.88 88 PHE A CA 1
ATOM 629 C C . PHE A 1 88 ? -5.007 -10.395 -22.545 1.00 81.88 88 PHE A C 1
ATOM 631 O O . PHE A 1 88 ? -5.979 -9.735 -22.900 1.00 81.88 88 PHE A O 1
ATOM 638 N N . GLY A 1 89 ? -3.757 -9.952 -22.728 1.00 81.44 89 GLY A N 1
ATOM 639 C CA . GLY A 1 89 ? -3.439 -8.640 -23.310 1.00 81.44 89 GLY A CA 1
ATOM 640 C C . GLY A 1 89 ? -3.617 -7.457 -22.352 1.00 81.44 89 GLY A C 1
ATOM 641 O O . GLY A 1 89 ? -3.505 -6.312 -22.782 1.00 81.44 89 GLY A O 1
ATOM 642 N N . ILE A 1 90 ? -3.881 -7.722 -21.070 1.00 81.19 90 ILE A N 1
ATOM 643 C CA . ILE A 1 90 ? -3.960 -6.714 -20.013 1.00 81.19 90 ILE A CA 1
ATOM 644 C C . ILE A 1 90 ? -2.622 -6.677 -19.279 1.00 81.19 90 ILE A C 1
ATOM 646 O O . ILE A 1 90 ? -2.085 -7.719 -18.901 1.00 81.19 90 ILE A O 1
ATOM 650 N N . ASP A 1 91 ? -2.110 -5.469 -19.052 1.00 85.81 91 ASP A N 1
ATOM 651 C CA . ASP A 1 91 ? -1.000 -5.226 -18.133 1.00 85.81 91 ASP A CA 1
ATOM 652 C C . ASP A 1 91 ? -1.493 -5.440 -16.690 1.00 85.81 91 ASP A C 1
ATOM 654 O O . ASP A 1 91 ? -2.068 -4.546 -16.059 1.00 85.81 91 ASP A O 1
ATOM 658 N N . THR A 1 92 ? -1.354 -6.674 -16.196 1.00 85.75 92 THR A N 1
ATOM 659 C CA . THR A 1 92 ? -1.812 -7.060 -14.854 1.00 85.75 92 THR A CA 1
ATOM 660 C C . THR A 1 92 ? -1.014 -6.373 -13.763 1.00 85.75 92 THR A C 1
ATOM 662 O O . THR A 1 92 ? -1.572 -6.104 -12.700 1.00 85.75 92 THR A O 1
ATOM 665 N N . TYR A 1 93 ? 0.249 -6.040 -14.036 1.00 86.25 93 TYR A N 1
ATOM 666 C CA . TYR A 1 93 ? 1.081 -5.298 -13.106 1.00 86.25 93 TYR A CA 1
ATOM 667 C C . TYR A 1 93 ? 0.506 -3.898 -12.892 1.00 86.25 93 TYR A C 1
ATOM 669 O O . TYR A 1 93 ? 0.184 -3.521 -11.765 1.00 86.25 93 TYR A O 1
ATOM 677 N N . LEU A 1 94 ? 0.279 -3.145 -13.973 1.00 87.31 94 LEU A N 1
ATOM 678 C CA . LEU A 1 94 ? -0.261 -1.790 -13.881 1.00 87.31 94 LEU A CA 1
ATOM 679 C C . LEU A 1 94 ? -1.673 -1.780 -13.277 1.00 87.31 94 LEU A C 1
ATOM 681 O O . LEU A 1 94 ? -1.974 -0.962 -12.404 1.00 87.31 94 LEU A O 1
ATOM 685 N N . ALA A 1 95 ? -2.529 -2.721 -13.688 1.00 89.50 95 ALA A N 1
ATOM 686 C CA . ALA A 1 95 ? -3.853 -2.888 -13.093 1.00 89.50 95 ALA A CA 1
ATOM 687 C C . ALA A 1 95 ? -3.768 -3.190 -11.584 1.00 89.50 95 ALA A C 1
ATOM 689 O O . ALA A 1 95 ? -4.511 -2.603 -10.793 1.00 89.50 95 ALA A O 1
ATOM 690 N N . GLY A 1 96 ? -2.832 -4.054 -11.183 1.00 92.19 96 GLY A N 1
ATOM 691 C CA . GLY A 1 96 ? -2.552 -4.396 -9.792 1.00 92.19 96 GLY A CA 1
ATOM 692 C C . GLY A 1 96 ? -2.078 -3.197 -8.975 1.00 92.19 96 GLY A C 1
ATOM 693 O O . GLY A 1 96 ? -2.638 -2.937 -7.909 1.00 92.19 96 GLY A O 1
ATOM 694 N N . VAL A 1 97 ? -1.135 -2.408 -9.507 1.00 90.88 97 VAL A N 1
ATOM 695 C CA . VAL A 1 97 ? -0.641 -1.158 -8.899 1.00 90.88 97 VAL A CA 1
ATOM 696 C C . VAL A 1 97 ? -1.784 -0.164 -8.674 1.00 90.88 97 VAL A C 1
ATOM 698 O O . VAL A 1 97 ? -1.899 0.421 -7.598 1.00 90.88 97 VAL A O 1
ATOM 701 N N . HIS A 1 98 ? -2.685 0.003 -9.641 1.00 91.56 98 HIS A N 1
ATOM 702 C CA . HIS A 1 98 ? -3.846 0.873 -9.449 1.00 91.56 98 HIS A CA 1
ATOM 703 C C . HIS A 1 98 ? -4.809 0.333 -8.387 1.00 91.56 98 HIS A C 1
ATOM 705 O O . HIS A 1 98 ? -5.254 1.092 -7.522 1.00 91.56 98 HIS A O 1
ATOM 711 N N . ALA A 1 99 ? -5.105 -0.968 -8.417 1.00 95.62 99 ALA A N 1
ATOM 712 C CA . ALA A 1 99 ? -5.993 -1.601 -7.449 1.00 95.62 99 ALA A CA 1
ATOM 713 C C . ALA A 1 99 ? -5.455 -1.480 -6.014 1.00 95.62 99 ALA A C 1
ATOM 715 O O . ALA A 1 99 ? -6.195 -1.061 -5.123 1.00 95.62 99 ALA A O 1
ATOM 716 N N . ILE A 1 100 ? -4.165 -1.758 -5.787 1.00 95.94 100 ILE A N 1
ATOM 717 C CA . ILE A 1 100 ? -3.559 -1.629 -4.457 1.00 95.94 100 ILE A CA 1
ATOM 718 C C . ILE A 1 100 ? -3.523 -0.174 -3.989 1.00 95.94 100 ILE A C 1
ATOM 720 O O . ILE A 1 100 ? -3.911 0.096 -2.853 1.00 95.94 100 ILE A O 1
ATOM 724 N N . SER A 1 101 ? -3.131 0.780 -4.842 1.00 95.00 101 SER A N 1
ATOM 725 C CA . SER A 1 101 ? -3.066 2.191 -4.444 1.00 95.00 101 SER A CA 1
ATOM 726 C C . SER A 1 101 ? -4.442 2.745 -4.070 1.00 95.00 101 SER A C 1
ATOM 728 O O . SER A 1 101 ? -4.569 3.439 -3.062 1.00 95.00 101 SER A O 1
ATOM 730 N N . VAL A 1 102 ? -5.488 2.408 -4.834 1.00 96.62 102 VAL A N 1
ATOM 731 C CA . VAL A 1 102 ? -6.864 2.813 -4.509 1.00 96.62 102 VAL A CA 1
ATOM 732 C C . VAL A 1 102 ? -7.358 2.096 -3.254 1.00 96.62 102 VAL A C 1
ATOM 734 O O . VAL A 1 102 ? -7.882 2.748 -2.352 1.00 96.62 102 VAL A O 1
ATOM 737 N N . GLY A 1 103 ? -7.165 0.778 -3.161 1.00 98.00 103 GLY A N 1
ATOM 738 C CA . GLY A 1 103 ? -7.574 -0.015 -2.002 1.00 98.00 103 GLY A CA 1
ATOM 739 C C . GLY A 1 103 ? -6.967 0.504 -0.700 1.00 98.00 103 GLY A C 1
ATOM 740 O O . GLY A 1 103 ? -7.694 0.725 0.266 1.00 98.00 103 GLY A O 1
ATOM 741 N N . LEU A 1 104 ? -5.662 0.788 -0.688 1.00 97.88 104 LEU A N 1
ATOM 742 C CA . LEU A 1 104 ? -4.977 1.330 0.485 1.00 97.88 104 LEU A CA 1
ATOM 743 C C . LEU A 1 104 ? -5.350 2.776 0.793 1.00 97.88 104 LEU A C 1
ATOM 745 O O . LEU A 1 104 ? -5.470 3.119 1.965 1.00 97.88 104 LEU A O 1
ATOM 749 N N . ALA A 1 105 ? -5.590 3.617 -0.214 1.00 97.88 105 ALA A N 1
ATOM 750 C CA . ALA A 1 105 ? -6.076 4.973 0.026 1.00 97.88 105 ALA A CA 1
ATOM 751 C C . ALA A 1 105 ? -7.465 4.961 0.682 1.00 97.88 105 ALA A C 1
ATOM 753 O O . ALA A 1 105 ? -7.681 5.632 1.691 1.00 97.88 105 ALA A O 1
ATOM 754 N N . VAL A 1 106 ? -8.399 4.154 0.165 1.00 98.31 106 VAL A N 1
ATOM 755 C CA . VAL A 1 106 ? -9.735 4.011 0.764 1.00 98.31 106 VAL A CA 1
ATOM 756 C C . VAL A 1 106 ? -9.633 3.407 2.164 1.00 98.31 106 VAL A C 1
ATOM 758 O O . VAL A 1 106 ? -10.254 3.922 3.094 1.00 98.31 106 VAL A O 1
ATOM 761 N N . LEU A 1 107 ? -8.817 2.364 2.345 1.00 98.50 107 LEU A N 1
ATOM 762 C CA . LEU A 1 107 ? -8.597 1.741 3.649 1.00 98.50 107 LEU A CA 1
ATOM 763 C C . LEU A 1 107 ? -8.002 2.746 4.646 1.00 98.50 107 LEU A C 1
ATOM 765 O O . LEU A 1 107 ? -8.485 2.838 5.771 1.00 98.50 107 LEU A O 1
ATOM 769 N N . GLY A 1 108 ? -7.040 3.562 4.210 1.00 98.12 108 GLY A N 1
ATOM 770 C CA . GLY A 1 108 ? -6.459 4.652 4.986 1.00 98.12 108 GLY A CA 1
ATOM 771 C C . GLY A 1 108 ? -7.500 5.689 5.414 1.00 98.12 108 GLY A C 1
ATOM 772 O O . GLY A 1 108 ? -7.552 6.056 6.585 1.00 98.12 108 GLY A O 1
ATOM 773 N N . LEU A 1 109 ? -8.404 6.108 4.522 1.00 98.56 109 LEU A N 1
ATOM 774 C CA . LEU A 1 109 ? -9.511 7.003 4.892 1.00 98.56 109 LEU A CA 1
ATOM 775 C C . LEU A 1 109 ? -10.421 6.384 5.961 1.00 98.56 109 LEU A C 1
ATOM 777 O O . LEU A 1 109 ? -10.776 7.058 6.932 1.00 98.56 109 LEU A O 1
ATOM 781 N N . VAL A 1 110 ? -10.766 5.099 5.820 1.00 98.50 110 VAL A N 1
ATOM 782 C CA . VAL A 1 110 ? -11.572 4.384 6.823 1.00 98.50 110 VAL A CA 1
ATOM 783 C C . VAL A 1 110 ? -10.826 4.320 8.160 1.00 98.50 110 VAL A C 1
ATOM 785 O O . VAL A 1 110 ? -11.402 4.654 9.195 1.00 98.50 110 VAL A O 1
ATOM 788 N N . MET A 1 111 ? -9.538 3.978 8.148 1.00 98.44 111 MET A N 1
ATOM 789 C CA . MET A 1 111 ? -8.678 3.920 9.336 1.00 98.44 111 MET A CA 1
ATOM 790 C C . MET A 1 111 ? -8.559 5.278 10.040 1.00 98.44 111 MET A C 1
ATOM 792 O O . MET A 1 111 ? -8.704 5.346 11.261 1.00 98.44 111 MET A O 1
ATOM 796 N N . LEU A 1 112 ? -8.404 6.374 9.288 1.00 98.38 112 LEU A N 1
ATOM 797 C CA . LEU A 1 112 ? -8.412 7.734 9.836 1.00 98.38 112 LEU A CA 1
ATOM 798 C C . LEU A 1 112 ? -9.752 8.085 10.483 1.00 98.38 112 LEU A C 1
ATOM 800 O O . LEU A 1 112 ? -9.773 8.631 11.587 1.00 98.38 112 LEU A O 1
ATOM 804 N N . SER 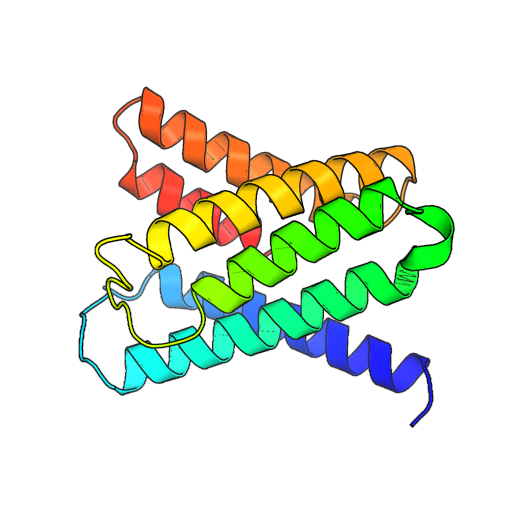A 1 113 ? -10.867 7.737 9.834 1.00 97.88 113 SER A N 1
ATOM 805 C CA . SER A 1 113 ? -12.205 7.975 10.388 1.00 97.88 113 SER A CA 1
ATOM 806 C C . SER A 1 113 ? -12.444 7.193 11.688 1.00 97.88 113 SER A C 1
ATOM 808 O O . SER A 1 113 ? -13.044 7.714 12.628 1.00 97.88 113 SER A O 1
ATOM 810 N N . ALA A 1 114 ? -11.890 5.980 11.773 1.00 97.44 114 ALA A N 1
ATOM 811 C CA . ALA A 1 114 ? -11.935 5.102 12.937 1.00 97.44 114 ALA A CA 1
ATOM 812 C C . ALA A 1 114 ? -10.847 5.405 13.988 1.00 97.44 114 ALA A C 1
ATOM 814 O O . ALA A 1 114 ? -10.874 4.828 15.074 1.00 97.44 114 ALA A O 1
ATOM 815 N N . ARG A 1 115 ? -9.905 6.313 13.687 1.00 97.50 115 ARG A N 1
ATOM 816 C CA . ARG A 1 115 ? -8.739 6.670 14.518 1.00 97.50 115 ARG A CA 1
ATOM 817 C C . ARG A 1 115 ? -7.848 5.477 14.895 1.00 97.50 115 ARG A C 1
ATOM 819 O O . ARG A 1 115 ? -7.304 5.438 15.997 1.00 97.50 115 ARG A O 1
ATOM 826 N N . VAL A 1 116 ? -7.673 4.530 13.976 1.00 97.38 116 VAL A N 1
ATOM 827 C CA . VAL A 1 116 ? -6.765 3.380 14.128 1.00 97.38 116 VAL A CA 1
ATOM 828 C C . VAL A 1 116 ? -5.622 3.487 13.128 1.00 97.38 116 VAL A C 1
ATOM 830 O O . VAL A 1 116 ? -5.846 3.935 12.008 1.00 97.38 116 VAL A O 1
ATOM 833 N N . GLU A 1 117 ? -4.404 3.100 13.527 1.00 95.38 117 GLU A N 1
ATOM 834 C CA . GLU A 1 117 ? -3.229 3.015 12.633 1.00 95.38 117 GLU A CA 1
ATOM 835 C C . GLU A 1 117 ? -3.046 4.256 11.734 1.00 95.38 117 GLU A C 1
ATOM 837 O O . GLU A 1 117 ? -2.770 4.176 10.535 1.00 95.38 117 GLU A O 1
ATOM 842 N N . THR A 1 118 ? -3.247 5.437 12.322 1.00 97.06 118 THR A N 1
ATOM 843 C CA . THR A 1 118 ? -3.358 6.705 11.588 1.00 97.06 118 THR A CA 1
ATOM 844 C C . THR A 1 118 ? -2.091 7.061 10.819 1.00 97.06 118 THR A C 1
ATOM 846 O O . THR A 1 118 ? -2.173 7.706 9.779 1.00 97.06 118 THR A O 1
ATOM 849 N N . ILE A 1 119 ? -0.929 6.622 11.301 1.00 96.62 119 ILE A N 1
ATOM 850 C CA . ILE A 1 119 ? 0.363 6.859 10.655 1.00 96.62 119 ILE A CA 1
ATOM 851 C C . ILE A 1 119 ? 0.432 6.121 9.312 1.00 96.62 119 ILE A C 1
ATOM 853 O O . ILE A 1 119 ? 0.651 6.766 8.289 1.00 96.62 119 ILE A O 1
ATOM 857 N N . ALA A 1 120 ? 0.162 4.812 9.298 1.00 95.62 120 ALA A N 1
ATOM 858 C CA . ALA A 1 120 ? 0.140 4.015 8.067 1.00 95.62 120 ALA A CA 1
ATOM 859 C C . ALA A 1 120 ? -0.903 4.559 7.077 1.00 95.62 120 ALA A C 1
ATOM 861 O O . ALA A 1 120 ? -0.635 4.728 5.891 1.00 95.62 120 ALA A O 1
ATOM 862 N N . ALA A 1 121 ? -2.080 4.938 7.584 1.00 97.56 121 ALA A N 1
ATOM 863 C CA . ALA A 1 121 ? -3.130 5.532 6.767 1.00 97.56 121 ALA A CA 1
ATOM 864 C C . ALA A 1 121 ? -2.695 6.840 6.076 1.00 97.56 121 ALA A C 1
ATOM 866 O O . ALA A 1 121 ? -2.988 7.043 4.897 1.00 97.56 121 ALA A O 1
ATOM 867 N N . ILE A 1 122 ? -1.978 7.720 6.787 1.00 98.19 122 ILE A N 1
ATOM 868 C CA . ILE A 1 122 ? -1.422 8.954 6.211 1.00 98.19 122 ILE A CA 1
ATOM 869 C C . ILE A 1 122 ? -0.389 8.621 5.135 1.00 98.19 122 ILE A C 1
ATOM 871 O O . ILE A 1 122 ? -0.419 9.229 4.066 1.00 98.19 122 ILE A O 1
ATOM 875 N N . PHE A 1 123 ? 0.498 7.659 5.389 1.00 97.81 123 PHE A N 1
ATOM 876 C CA . PHE A 1 123 ? 1.529 7.262 4.433 1.00 97.81 123 PHE A CA 1
ATOM 877 C C . PHE A 1 123 ? 0.953 6.649 3.154 1.00 97.81 123 PHE A C 1
ATOM 879 O O . PHE A 1 123 ? 1.380 7.020 2.060 1.00 97.81 123 PHE A O 1
ATOM 886 N N . TRP A 1 124 ? -0.083 5.817 3.253 1.00 97.81 124 TRP A N 1
ATOM 887 C CA . TRP A 1 124 ? -0.774 5.269 2.081 1.00 97.81 124 TRP A CA 1
ATOM 888 C C . TRP A 1 124 ? -1.481 6.344 1.251 1.00 97.81 124 TRP A C 1
ATOM 890 O O . TRP A 1 124 ? -1.420 6.321 0.021 1.00 97.81 124 TRP A O 1
ATOM 900 N N . LEU A 1 125 ? -2.095 7.335 1.903 1.00 98.12 125 LEU A N 1
ATOM 901 C CA . LEU A 1 125 ? -2.689 8.478 1.207 1.00 98.12 125 LEU A CA 1
ATOM 902 C C . LEU A 1 125 ? -1.630 9.366 0.550 1.00 98.12 125 LEU A C 1
ATOM 904 O O . LEU A 1 125 ? -1.790 9.775 -0.602 1.00 98.12 125 LEU A O 1
ATOM 908 N N . ALA A 1 126 ? -0.536 9.638 1.261 1.00 97.62 126 ALA A N 1
ATOM 909 C CA . ALA A 1 126 ? 0.588 10.403 0.741 1.00 97.62 126 ALA A CA 1
ATOM 910 C C . ALA A 1 126 ? 1.248 9.690 -0.446 1.00 97.62 126 ALA A C 1
ATOM 912 O O . ALA A 1 126 ? 1.585 10.343 -1.429 1.00 97.62 126 ALA A O 1
ATOM 913 N N . SER A 1 127 ? 1.374 8.361 -0.393 1.00 96.62 127 SER A N 1
ATOM 914 C CA . SER A 1 127 ? 1.894 7.537 -1.485 1.00 96.62 127 SER A CA 1
ATOM 915 C C . SER A 1 127 ? 1.099 7.739 -2.777 1.00 96.62 127 SER A C 1
ATOM 917 O O . SER A 1 127 ? 1.682 8.097 -3.804 1.00 96.62 127 SER A O 1
ATOM 919 N N . LEU A 1 128 ? -0.233 7.610 -2.713 1.00 96.12 128 LEU A N 1
ATOM 920 C CA . LEU A 1 128 ? -1.102 7.859 -3.864 1.00 96.12 128 LEU A CA 1
ATOM 921 C C . LEU A 1 128 ? -0.983 9.312 -4.347 1.00 96.12 128 LEU A C 1
ATOM 923 O O . LEU A 1 128 ? -0.833 9.552 -5.544 1.00 96.12 128 LEU A O 1
ATOM 927 N N . GLY A 1 129 ? -1.014 10.278 -3.425 1.00 96.56 129 GLY A N 1
ATOM 928 C CA . GLY A 1 129 ? -0.904 11.700 -3.756 1.00 96.56 129 GLY A CA 1
ATOM 929 C C . GLY A 1 129 ? 0.399 12.045 -4.481 1.00 96.56 129 GLY A C 1
ATOM 930 O O . GLY A 1 129 ? 0.370 12.719 -5.508 1.00 96.56 129 GLY A O 1
ATOM 931 N N . VAL A 1 130 ? 1.534 11.541 -3.990 1.00 96.38 130 VAL A N 1
ATOM 932 C CA . VAL A 1 130 ? 2.859 11.739 -4.595 1.00 96.38 130 VAL A CA 1
ATOM 933 C C . VAL A 1 130 ? 2.971 11.036 -5.946 1.00 96.38 130 VAL A C 1
ATOM 935 O O . VAL A 1 130 ? 3.487 11.632 -6.893 1.00 96.38 130 VAL A O 1
ATOM 938 N N . GLY A 1 131 ? 2.451 9.810 -6.064 1.00 92.94 131 GLY A N 1
ATOM 939 C CA . GLY A 1 131 ? 2.424 9.077 -7.330 1.00 92.94 131 GLY A CA 1
ATOM 940 C C . GLY A 1 131 ? 1.640 9.825 -8.412 1.00 92.94 131 GLY A C 1
ATOM 941 O O . GLY A 1 131 ? 2.152 10.045 -9.511 1.00 92.94 131 GLY A O 1
ATOM 942 N N . LEU A 1 132 ? 0.431 10.294 -8.080 1.00 94.12 132 LEU A N 1
ATOM 943 C CA . LEU A 1 132 ? -0.405 11.081 -8.991 1.00 94.12 132 LEU A CA 1
ATOM 944 C C . LEU A 1 132 ? 0.247 12.421 -9.348 1.00 94.12 132 LEU A C 1
ATOM 946 O O . LEU A 1 132 ? 0.346 12.760 -10.528 1.00 94.12 132 LEU A O 1
ATOM 950 N N . ALA A 1 133 ? 0.725 13.170 -8.349 1.00 95.75 133 ALA A N 1
ATOM 951 C CA . ALA A 1 133 ? 1.365 14.465 -8.565 1.00 95.75 133 ALA A CA 1
ATOM 952 C C . ALA A 1 133 ? 2.589 14.342 -9.481 1.00 95.75 133 ALA A C 1
ATOM 954 O O . ALA A 1 133 ? 2.721 15.127 -10.418 1.00 95.75 133 ALA A O 1
ATOM 955 N N . GLY A 1 134 ? 3.430 13.323 -9.265 1.00 94.50 134 GLY A N 1
ATOM 956 C CA . GLY A 1 134 ? 4.575 13.025 -10.124 1.00 94.50 134 GLY A CA 1
ATOM 957 C C . GLY A 1 134 ? 4.170 12.801 -11.580 1.00 94.50 134 GLY A C 1
ATOM 958 O O . GLY A 1 134 ? 4.812 13.345 -12.476 1.00 94.50 134 GLY A O 1
ATOM 959 N N . GLY A 1 135 ? 3.072 12.082 -11.826 1.00 90.88 135 GLY A N 1
ATOM 960 C CA . GLY A 1 135 ? 2.518 11.908 -13.170 1.00 90.88 135 GLY A CA 1
ATOM 961 C C . GLY A 1 135 ? 2.110 13.230 -13.829 1.00 90.88 135 GLY A C 1
ATOM 962 O O . GLY A 1 135 ? 2.500 13.496 -14.965 1.00 90.88 135 GLY A O 1
ATOM 963 N N . PHE A 1 136 ? 1.387 14.092 -13.109 1.00 94.50 136 PHE A N 1
ATOM 964 C CA . PHE A 1 136 ? 0.882 15.358 -13.659 1.00 94.50 136 PHE A CA 1
ATOM 965 C C . PHE A 1 136 ? 1.966 16.406 -13.932 1.00 94.50 136 PHE A C 1
ATOM 967 O O . PHE A 1 136 ? 1.831 17.181 -14.876 1.00 94.50 136 PHE A O 1
ATOM 974 N N . ILE A 1 137 ? 3.038 16.438 -13.136 1.00 96.00 137 ILE A N 1
ATOM 975 C CA . ILE A 1 137 ? 4.125 17.422 -13.294 1.00 96.00 137 ILE A CA 1
ATOM 976 C C . ILE A 1 137 ? 5.277 16.919 -14.181 1.00 96.00 137 ILE A C 1
ATOM 978 O O . ILE A 1 137 ? 6.330 17.551 -14.235 1.00 96.00 137 ILE A O 1
ATOM 982 N N . GLY A 1 138 ? 5.112 15.770 -14.850 1.00 93.50 138 GLY A N 1
ATOM 983 C CA . GLY A 1 138 ? 6.143 15.175 -15.710 1.00 93.50 138 GLY A CA 1
ATOM 984 C C . GLY A 1 138 ? 7.315 14.533 -14.953 1.00 93.50 138 GLY A C 1
ATOM 985 O O . GLY A 1 138 ? 8.352 14.259 -15.547 1.00 93.50 138 GLY A O 1
ATOM 986 N N . GLN A 1 139 ? 7.156 14.271 -13.654 1.00 95.19 139 GLN A N 1
ATOM 987 C CA . GLN A 1 139 ? 8.146 13.655 -12.761 1.00 95.19 139 GLN A CA 1
ATOM 988 C C . GLN A 1 139 ? 7.723 12.234 -12.344 1.00 95.19 139 GLN A C 1
ATOM 990 O O . GLN A 1 139 ? 7.877 11.838 -11.187 1.00 95.19 139 GLN A O 1
ATOM 995 N N . GLY A 1 140 ? 7.167 11.453 -13.277 1.00 90.38 140 GLY A N 1
ATOM 996 C CA . GLY A 1 140 ? 6.583 10.136 -12.989 1.00 90.38 140 GLY A CA 1
ATOM 997 C C . GLY A 1 140 ? 7.553 9.164 -12.308 1.00 90.38 140 GLY A C 1
ATOM 998 O O . GLY A 1 140 ? 7.165 8.475 -11.370 1.00 90.38 140 GLY A O 1
ATOM 999 N N . ALA A 1 141 ? 8.833 9.170 -12.698 1.00 90.00 141 ALA A N 1
ATOM 1000 C CA . ALA A 1 141 ? 9.858 8.325 -12.079 1.00 90.00 141 ALA A CA 1
ATOM 1001 C C . ALA A 1 141 ? 10.107 8.684 -10.602 1.00 90.00 141 ALA A C 1
ATOM 1003 O O . ALA A 1 141 ? 10.156 7.801 -9.747 1.00 90.00 141 ALA A O 1
ATOM 1004 N N . ALA A 1 142 ? 10.212 9.979 -10.285 1.00 92.25 142 ALA A N 1
ATOM 1005 C CA . ALA A 1 142 ? 10.372 10.438 -8.907 1.00 92.25 142 ALA A CA 1
ATOM 1006 C C . ALA A 1 142 ? 9.098 10.195 -8.082 1.00 92.25 142 ALA A C 1
ATOM 1008 O O . ALA A 1 142 ? 9.185 9.755 -6.938 1.00 92.25 142 ALA A O 1
ATOM 1009 N N . GLY A 1 143 ? 7.919 10.416 -8.674 1.00 92.50 143 GLY A N 1
ATOM 1010 C CA . GLY A 1 143 ? 6.630 10.109 -8.052 1.00 92.50 143 GLY A CA 1
ATOM 1011 C C . GLY A 1 143 ? 6.480 8.625 -7.718 1.00 92.50 143 GLY A C 1
ATOM 1012 O O . GLY A 1 143 ? 6.059 8.291 -6.616 1.00 92.50 143 GLY A O 1
ATOM 1013 N N . PHE A 1 144 ? 6.895 7.734 -8.623 1.00 88.81 144 PHE A N 1
ATOM 1014 C CA . PHE A 1 144 ? 6.900 6.289 -8.391 1.00 88.81 144 PHE A CA 1
ATOM 1015 C C . PHE A 1 144 ? 7.884 5.881 -7.287 1.00 88.81 144 PHE A C 1
ATOM 1017 O O . PHE A 1 144 ? 7.527 5.098 -6.410 1.00 88.81 144 PHE A O 1
ATOM 1024 N N . LEU A 1 145 ? 9.099 6.440 -7.287 1.00 92.25 145 LEU A N 1
ATOM 1025 C CA . LEU A 1 145 ? 10.111 6.172 -6.262 1.00 92.25 145 LEU A CA 1
ATOM 1026 C C . LEU A 1 145 ? 9.633 6.611 -4.869 1.00 92.25 145 LEU A C 1
ATOM 1028 O O . LEU A 1 145 ? 9.573 5.805 -3.943 1.00 92.25 145 LEU A O 1
ATOM 1032 N N . ILE A 1 146 ? 9.284 7.892 -4.722 1.00 94.50 146 ILE A N 1
ATOM 1033 C CA . ILE A 1 146 ? 8.888 8.479 -3.436 1.00 94.50 146 ILE A CA 1
ATOM 1034 C C . ILE A 1 146 ? 7.553 7.881 -2.984 1.00 94.50 146 ILE A C 1
ATOM 1036 O O . ILE A 1 146 ? 7.409 7.514 -1.820 1.00 94.50 146 ILE A O 1
ATOM 1040 N N . GLY A 1 147 ? 6.598 7.716 -3.903 1.00 93.69 147 GLY A N 1
ATOM 1041 C CA . GLY A 1 147 ? 5.328 7.048 -3.631 1.00 93.69 147 GLY A CA 1
ATOM 1042 C C . GLY A 1 147 ? 5.530 5.611 -3.153 1.00 93.69 147 GLY A C 1
ATOM 1043 O O . GLY A 1 147 ? 4.911 5.207 -2.172 1.00 93.69 147 GLY A O 1
ATOM 1044 N N . GLY A 1 148 ? 6.445 4.863 -3.774 1.00 91.50 148 GLY A N 1
ATOM 1045 C CA . GLY A 1 148 ? 6.801 3.504 -3.365 1.00 91.50 148 GLY A CA 1
ATOM 1046 C C . GLY A 1 148 ? 7.437 3.427 -1.974 1.00 91.50 148 GLY A C 1
ATOM 1047 O O . GLY A 1 148 ? 7.139 2.498 -1.228 1.00 91.50 148 GLY A O 1
ATOM 1048 N N . ILE A 1 149 ? 8.259 4.415 -1.601 1.00 94.38 149 ILE A N 1
ATOM 1049 C CA . ILE A 1 149 ? 8.820 4.528 -0.245 1.00 94.38 149 ILE A CA 1
ATOM 1050 C C . ILE A 1 149 ? 7.711 4.815 0.767 1.00 94.38 149 ILE A C 1
ATOM 1052 O O . ILE A 1 149 ? 7.633 4.135 1.779 1.00 94.38 149 ILE A O 1
ATOM 1056 N N . LEU A 1 150 ? 6.832 5.782 0.490 1.00 95.50 150 LEU A N 1
ATOM 1057 C CA . LEU A 1 150 ? 5.723 6.121 1.387 1.00 95.50 150 LEU A CA 1
ATOM 1058 C C . LEU A 1 150 ? 4.754 4.949 1.557 1.00 95.50 150 LEU A C 1
ATOM 1060 O O . LEU A 1 150 ? 4.283 4.705 2.652 1.00 95.50 150 LEU A O 1
ATOM 1064 N N . PHE A 1 151 ? 4.490 4.194 0.494 1.00 92.75 151 PHE A N 1
ATOM 1065 C CA . PHE A 1 151 ? 3.667 2.984 0.546 1.00 92.75 151 PHE A CA 1
ATOM 1066 C C . PHE A 1 151 ? 4.222 1.923 1.514 1.00 92.75 151 PHE A C 1
ATOM 1068 O O . PHE A 1 151 ? 3.456 1.155 2.092 1.00 92.75 151 PHE A O 1
ATOM 1075 N N . ALA A 1 152 ? 5.545 1.884 1.678 1.00 92.12 152 ALA A N 1
ATOM 1076 C CA . ALA A 1 152 ? 6.257 0.903 2.484 1.00 92.12 152 ALA A CA 1
ATOM 1077 C C . ALA A 1 152 ? 6.368 1.265 3.980 1.00 92.12 152 ALA A C 1
ATOM 1079 O O . ALA A 1 152 ? 6.906 0.457 4.742 1.00 92.12 152 ALA A O 1
ATOM 1080 N N . LEU A 1 153 ? 5.915 2.461 4.380 1.00 90.88 153 LEU A N 1
ATOM 1081 C CA . LEU A 1 153 ? 5.958 2.993 5.751 1.00 90.88 153 LEU A CA 1
ATOM 1082 C C . LEU A 1 153 ? 4.593 2.886 6.442 1.00 90.88 153 LEU A C 1
ATOM 1084 O O . LEU A 1 153 ? 4.597 2.619 7.664 1.00 90.88 153 LEU A O 1
#